Protein AF-A0A7X8ZQC8-F1 (afdb_monomer_lite)

Sequence (155 aa):
MALFEVKKLDREIYRNELETFLPDRMIDVHTHVWLSHLRRRTKPIQRKVIWPSLVAKDNSLEDLQETYRLMFPGKDVTPLIFASTERETIQACNEYVREAAKKSGFPALYYARPEQTAAELEREILGNGYVGIKSYLDLAPMYIPEAEVRIFDFF

Radius of gyration: 17.56 Å; chains: 1; bounding box: 39×33×45 Å

pLDDT: mean 92.44, std 8.78, range [50.12, 98.69]

Secondary structure (DSSP, 8-state):
--SS---HHHHHHIIIIITTTS-SEEEEEEEEEB-TTTS--PPPPTTS--THHHH-S-B-HHHHHHHHHHHSTT-EEEEEEEE---GGGHHHHHHHHHHHHHHH---BEEE--TT--HHHHHHHHHHHT--EEE--GGGS-TTS-GGG--HHHH-

Structure (mmCIF, N/CA/C/O backbone):
data_AF-A0A7X8ZQC8-F1
#
_entry.id   AF-A0A7X8ZQC8-F1
#
loop_
_atom_site.group_PDB
_atom_site.id
_atom_site.type_symbol
_atom_site.label_atom_id
_atom_site.label_alt_id
_atom_site.label_comp_id
_atom_site.label_asym_id
_atom_site.label_entity_id
_atom_site.label_seq_id
_atom_site.pdbx_PDB_ins_code
_atom_site.Cartn_x
_atom_site.Cartn_y
_atom_site.Cartn_z
_atom_site.occupancy
_atom_site.B_iso_or_equiv
_atom_site.auth_seq_id
_atom_site.auth_comp_id
_atom_site.auth_asym_id
_atom_site.auth_atom_id
_atom_site.pdbx_PDB_model_num
ATOM 1 N N . MET A 1 1 ? 3.482 5.486 20.281 1.00 50.12 1 MET A N 1
ATOM 2 C CA . MET A 1 1 ? 2.991 6.883 20.202 1.00 50.12 1 MET A CA 1
ATOM 3 C C . MET A 1 1 ? 1.792 6.883 19.270 1.00 50.12 1 MET A C 1
ATOM 5 O O . MET A 1 1 ? 1.813 6.096 18.337 1.00 50.12 1 MET A O 1
ATOM 9 N N . ALA A 1 2 ? 0.757 7.686 19.527 1.00 62.88 2 ALA A N 1
ATOM 10 C CA . ALA A 1 2 ? -0.358 7.817 18.584 1.00 62.88 2 ALA A CA 1
ATOM 11 C C . ALA A 1 2 ? 0.113 8.564 17.322 1.00 62.88 2 ALA A C 1
ATOM 13 O O . ALA A 1 2 ? 0.871 9.526 17.442 1.00 62.88 2 ALA A O 1
ATOM 14 N N . LEU A 1 3 ? -0.311 8.103 16.142 1.00 88.38 3 LEU A N 1
ATOM 15 C CA . LEU A 1 3 ? 0.104 8.633 14.833 1.00 88.38 3 LEU A CA 1
ATOM 16 C C . LEU A 1 3 ? -0.394 10.056 14.591 1.00 88.38 3 LEU A C 1
ATOM 18 O O . LEU A 1 3 ? 0.329 10.903 14.077 1.00 88.38 3 LEU A O 1
ATOM 22 N N . PHE A 1 4 ? -1.632 10.306 15.004 1.00 90.12 4 PHE A N 1
ATOM 23 C CA . PHE A 1 4 ? -2.299 11.596 14.984 1.00 90.12 4 PHE A CA 1
ATOM 24 C C . PHE A 1 4 ? -3.124 11.752 16.263 1.00 90.12 4 PHE A C 1
ATOM 26 O O . PHE A 1 4 ? -3.453 10.779 16.950 1.00 90.12 4 PHE A O 1
ATOM 33 N N . GLU A 1 5 ? -3.435 12.997 16.608 1.00 93.75 5 GLU A N 1
ATOM 34 C CA . GLU A 1 5 ? -4.306 13.292 17.737 1.00 93.75 5 GLU A CA 1
ATOM 35 C C . GLU A 1 5 ? -5.748 12.903 17.388 1.00 93.75 5 GLU A C 1
ATOM 37 O O . GLU A 1 5 ? -6.325 13.450 16.453 1.00 93.75 5 GLU A O 1
ATOM 42 N N . VAL A 1 6 ? -6.341 11.994 18.168 1.00 95.56 6 VAL A N 1
ATOM 43 C CA . VAL A 1 6 ? -7.780 11.701 18.102 1.00 95.56 6 VAL A CA 1
ATOM 44 C C . VAL A 1 6 ? -8.503 12.588 19.106 1.00 95.56 6 VAL A C 1
ATOM 46 O O . VAL A 1 6 ? -8.481 12.320 20.316 1.00 95.56 6 VAL A O 1
ATOM 49 N N . LYS A 1 7 ? -9.157 13.635 18.607 1.00 97.12 7 LYS A N 1
ATOM 50 C CA . LYS A 1 7 ? -9.853 14.620 19.432 1.00 97.12 7 LYS A CA 1
ATOM 51 C C . LYS A 1 7 ? -11.160 14.049 19.964 1.00 97.12 7 LYS A C 1
ATOM 53 O O . LYS A 1 7 ? -11.706 13.061 19.474 1.00 97.12 7 LYS A O 1
ATOM 58 N N . LYS A 1 8 ? -11.704 14.717 20.982 1.00 97.81 8 LYS A N 1
ATOM 59 C CA . LYS A 1 8 ? -13.027 14.390 21.528 1.00 97.81 8 LYS A CA 1
ATOM 60 C C . LYS A 1 8 ? -14.113 14.444 20.443 1.00 97.81 8 LYS A C 1
ATOM 62 O O . LYS A 1 8 ? -14.931 13.535 20.380 1.00 97.81 8 LYS A O 1
ATOM 67 N N . LEU A 1 9 ? -14.066 15.465 19.584 1.00 97.88 9 LEU A N 1
ATOM 68 C CA . LEU A 1 9 ? -15.023 15.641 18.492 1.00 97.88 9 LEU A CA 1
ATOM 69 C C . LEU A 1 9 ? -14.991 14.465 17.504 1.00 97.88 9 LEU A C 1
ATOM 71 O O . LEU A 1 9 ? -16.047 13.946 17.168 1.00 97.88 9 LEU A O 1
ATOM 75 N N . ASP A 1 10 ? -13.803 13.988 17.114 1.00 97.25 10 ASP A N 1
ATOM 76 C CA . ASP A 1 10 ? -13.657 12.854 16.185 1.00 97.25 10 ASP A CA 1
ATOM 77 C C . ASP A 1 10 ? -14.343 11.594 16.735 1.00 97.25 10 ASP A C 1
ATOM 79 O O . ASP A 1 10 ? -15.063 10.896 16.023 1.00 97.25 10 ASP A O 1
ATOM 83 N N . ARG A 1 11 ? -14.177 11.336 18.040 1.00 96.81 11 ARG A N 1
ATOM 84 C CA . ARG A 1 11 ? -14.813 10.202 18.732 1.00 96.81 11 ARG A CA 1
ATOM 85 C C . ARG A 1 11 ? -16.329 10.344 18.800 1.00 96.81 11 ARG A C 1
ATOM 87 O O . ARG A 1 11 ? -17.035 9.346 18.689 1.00 96.81 11 ARG A O 1
ATOM 94 N N . GLU A 1 12 ? -16.820 11.558 19.038 1.00 98.06 12 GLU A N 1
ATOM 95 C CA . GLU A 1 12 ? -18.253 11.840 19.120 1.00 98.06 12 GLU A CA 1
ATOM 96 C C . GLU A 1 12 ? -18.930 11.686 17.760 1.00 98.06 12 GLU A C 1
ATOM 98 O O . GLU A 1 12 ? -19.943 10.995 17.691 1.00 98.06 12 GLU A O 1
ATOM 103 N N . ILE A 1 13 ? -18.340 12.236 16.694 1.00 97.81 13 ILE A N 1
ATOM 104 C CA . ILE A 1 13 ? -18.832 12.070 15.320 1.00 97.81 13 ILE A CA 1
ATOM 105 C C . ILE A 1 13 ? -18.813 10.593 14.936 1.00 97.81 13 ILE A C 1
ATOM 107 O O . ILE A 1 13 ? -19.831 10.064 14.500 1.00 97.81 13 ILE A O 1
ATOM 111 N N . TYR A 1 14 ? -17.691 9.896 15.149 1.00 97.81 14 TYR A N 1
ATOM 112 C CA . TYR A 1 14 ? -17.606 8.483 14.791 1.00 97.81 14 TYR A CA 1
ATOM 113 C C . TYR A 1 14 ? -18.703 7.663 15.475 1.00 97.81 14 TYR A C 1
ATOM 115 O O . TYR A 1 14 ? -19.478 6.996 14.798 1.00 97.81 14 TYR A O 1
ATOM 123 N N . ARG A 1 15 ? -18.827 7.765 16.802 1.00 97.62 15 ARG A N 1
ATOM 124 C CA . ARG A 1 15 ? -19.821 7.005 17.572 1.00 97.62 15 ARG A CA 1
ATOM 125 C C . ARG A 1 15 ? -21.261 7.360 17.197 1.00 97.62 15 ARG A C 1
ATOM 127 O O . ARG A 1 15 ? -22.106 6.477 17.102 1.00 97.62 15 ARG A O 1
ATOM 134 N N . ASN A 1 16 ? -21.563 8.648 17.041 1.00 97.88 16 ASN A N 1
ATOM 135 C CA . ASN A 1 16 ? -22.945 9.100 16.892 1.00 97.88 16 ASN A CA 1
ATOM 136 C C . ASN A 1 16 ? -23.441 9.035 15.440 1.00 97.88 16 ASN A C 1
ATOM 138 O O . ASN A 1 16 ? -24.647 8.928 15.229 1.00 97.88 16 ASN A O 1
ATOM 142 N N . GLU A 1 17 ? -22.538 9.119 14.459 1.00 97.62 17 GLU A N 1
ATOM 143 C CA . GLU A 1 17 ? -22.900 9.281 13.045 1.00 97.62 17 GLU A CA 1
ATOM 144 C C . GLU A 1 17 ? -22.378 8.151 12.148 1.00 97.62 17 GLU A C 1
ATOM 146 O O . GLU A 1 17 ? -23.037 7.808 11.168 1.00 97.62 17 GLU A O 1
ATOM 151 N N . LEU A 1 18 ? -21.218 7.556 12.456 1.00 97.81 18 LEU A N 1
ATOM 152 C CA . LEU A 1 18 ? -20.545 6.617 11.547 1.00 97.81 18 LEU A CA 1
ATOM 153 C C . LEU A 1 18 ? -20.582 5.161 12.018 1.00 97.81 18 LEU A C 1
ATOM 155 O O . LEU A 1 18 ? -20.660 4.266 11.184 1.00 97.81 18 LEU A O 1
ATOM 159 N N . GLU A 1 19 ? -20.533 4.898 13.322 1.00 97.50 19 GLU A N 1
ATOM 160 C CA . GLU A 1 19 ? -20.325 3.554 13.875 1.00 97.50 19 GLU A CA 1
ATOM 161 C C . GLU A 1 19 ? -21.412 2.562 13.444 1.00 97.50 19 GLU A C 1
ATOM 163 O O . GLU A 1 19 ? -21.102 1.434 13.062 1.00 97.50 19 GLU A O 1
ATOM 168 N N . THR A 1 20 ? -22.679 2.977 13.466 1.00 97.25 20 THR A N 1
ATOM 169 C CA . THR A 1 20 ? -23.818 2.143 13.049 1.00 97.25 20 THR A CA 1
ATOM 170 C C . THR A 1 20 ? -24.095 2.216 11.549 1.00 97.25 20 THR A C 1
ATOM 172 O O . THR A 1 20 ? -24.736 1.320 11.004 1.00 97.25 20 THR A O 1
ATOM 175 N N . PHE A 1 21 ? -23.618 3.268 10.879 1.00 97.69 21 PHE A N 1
ATOM 176 C CA . PHE A 1 21 ? -23.757 3.447 9.436 1.00 97.69 21 PHE A CA 1
ATOM 177 C C . PHE A 1 21 ? -22.751 2.593 8.653 1.00 97.69 21 PHE A C 1
ATOM 179 O O . PHE A 1 21 ? -23.097 2.001 7.631 1.00 97.69 21 PHE A O 1
ATOM 186 N N . LEU A 1 22 ? -21.503 2.522 9.125 1.00 97.62 22 LEU A N 1
ATOM 187 C CA . LEU A 1 22 ? -20.433 1.771 8.479 1.00 97.62 22 LEU A CA 1
ATOM 188 C C . LEU A 1 22 ? -20.549 0.268 8.773 1.00 97.62 22 LEU A C 1
ATOM 190 O O . LEU A 1 22 ? -20.781 -0.126 9.923 1.00 97.62 22 LEU A O 1
ATOM 194 N N . PRO A 1 23 ? -20.316 -0.596 7.770 1.00 97.75 23 PRO A N 1
ATOM 195 C CA . PRO A 1 23 ? -20.341 -2.037 7.974 1.00 97.75 23 PRO A CA 1
ATOM 196 C C . PRO A 1 23 ? -19.189 -2.478 8.880 1.00 97.75 23 PRO A C 1
ATOM 198 O O . PRO A 1 23 ? -18.129 -1.858 8.906 1.00 97.75 23 PRO A O 1
ATOM 201 N N . ASP A 1 24 ? -19.373 -3.593 9.586 1.00 98.06 24 ASP A N 1
ATOM 202 C CA . ASP A 1 24 ? -18.355 -4.124 10.505 1.00 98.06 24 ASP A CA 1
ATOM 203 C C . ASP A 1 24 ? -17.085 -4.603 9.800 1.00 98.06 24 ASP A C 1
ATOM 205 O O . ASP A 1 24 ? -16.026 -4.659 10.420 1.00 98.06 24 ASP A O 1
ATOM 209 N N . ARG A 1 25 ? -17.190 -4.925 8.505 1.00 98.38 25 ARG A N 1
ATOM 210 C CA . ARG A 1 25 ? -16.071 -5.324 7.651 1.00 98.38 25 ARG A CA 1
ATOM 211 C C . ARG A 1 25 ? -15.978 -4.412 6.441 1.00 98.38 25 ARG A C 1
ATOM 213 O O . ARG A 1 25 ? -16.954 -4.263 5.705 1.00 98.38 25 ARG A O 1
ATOM 220 N N . MET A 1 26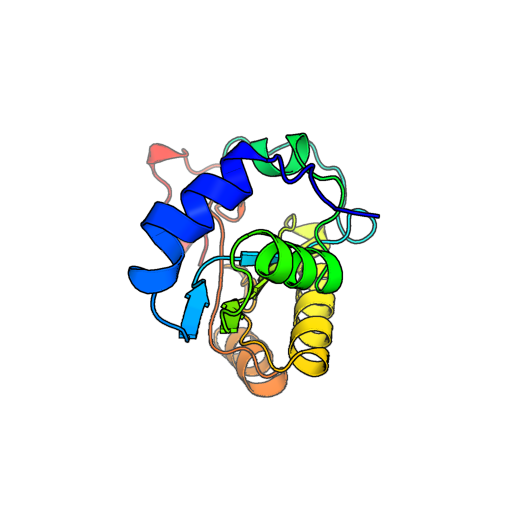 ? -14.800 -3.843 6.224 1.00 98.12 26 MET A N 1
ATOM 221 C CA . MET A 1 26 ? -14.514 -2.925 5.124 1.00 98.12 26 MET A CA 1
ATOM 222 C C . MET A 1 26 ? -13.231 -3.331 4.405 1.00 98.12 26 MET A C 1
ATOM 224 O O . MET A 1 26 ? -12.300 -3.854 5.014 1.00 98.12 26 MET A O 1
ATOM 228 N N . ILE A 1 27 ? -13.176 -3.055 3.104 1.00 98.19 27 ILE A N 1
ATOM 229 C CA . ILE A 1 27 ? -11.945 -3.162 2.322 1.00 98.19 27 ILE A CA 1
ATOM 230 C C . ILE A 1 27 ? -11.536 -1.753 1.921 1.00 98.19 27 ILE A C 1
ATOM 232 O O . ILE A 1 27 ? -12.285 -1.065 1.224 1.00 98.19 27 ILE A O 1
ATOM 236 N N . ASP A 1 28 ? -10.343 -1.345 2.336 1.00 98.19 28 ASP A N 1
ATOM 237 C CA . ASP A 1 28 ? -9.703 -0.151 1.801 1.00 98.19 28 ASP A CA 1
ATOM 238 C C . ASP A 1 28 ? -8.887 -0.556 0.573 1.00 98.19 28 ASP A C 1
ATOM 240 O O . ASP A 1 28 ? -7.807 -1.137 0.668 1.00 98.19 28 ASP A O 1
ATOM 244 N N . VAL A 1 29 ? -9.441 -0.292 -0.607 1.00 97.25 29 VAL A N 1
ATOM 245 C CA . VAL A 1 29 ? -8.866 -0.732 -1.883 1.00 97.25 29 VAL A CA 1
ATOM 246 C C . VAL A 1 29 ? -7.635 0.076 -2.312 1.00 97.25 29 VAL A C 1
ATOM 248 O O . VAL A 1 29 ? -7.078 -0.201 -3.376 1.00 97.25 29 VAL A O 1
ATOM 251 N N . HIS A 1 30 ? -7.206 1.089 -1.549 1.00 96.62 30 HIS A N 1
ATOM 252 C CA . HIS A 1 30 ? -6.110 1.959 -1.968 1.00 96.62 30 HIS A CA 1
ATOM 253 C C . HIS A 1 30 ? -5.241 2.436 -0.806 1.00 96.62 30 HIS A C 1
ATOM 255 O O . HIS A 1 30 ? -5.427 3.532 -0.281 1.00 96.62 30 HIS A O 1
ATOM 261 N N . THR A 1 31 ? -4.209 1.660 -0.468 1.00 96.44 31 THR A N 1
ATOM 262 C CA . THR A 1 31 ? -3.333 2.008 0.654 1.00 96.44 31 THR A CA 1
ATOM 263 C C . THR A 1 31 ? -1.861 1.910 0.307 1.00 96.44 31 THR A C 1
ATOM 265 O O . THR A 1 31 ? -1.391 0.984 -0.355 1.00 96.44 31 THR A O 1
ATOM 268 N N . HIS A 1 32 ? -1.111 2.887 0.803 1.00 94.88 32 HIS A N 1
ATOM 269 C CA . HIS A 1 32 ? 0.329 2.939 0.651 1.00 94.88 32 HIS A CA 1
ATOM 270 C C . HIS A 1 32 ? 1.016 2.566 1.949 1.00 94.88 32 HIS A C 1
ATOM 272 O O . HIS A 1 32 ? 0.753 3.191 2.971 1.00 94.88 32 HIS A O 1
ATOM 278 N N . VAL A 1 33 ? 1.987 1.662 1.879 1.00 95.75 33 VAL A N 1
ATOM 279 C CA . VAL A 1 33 ? 2.968 1.472 2.952 1.00 95.75 33 VAL A CA 1
ATOM 280 C C . VAL A 1 33 ? 4.349 1.876 2.454 1.00 95.75 33 VAL A C 1
ATOM 282 O O . VAL A 1 33 ? 4.725 1.605 1.307 1.00 95.75 33 VAL A O 1
ATOM 285 N N . TRP A 1 34 ? 5.106 2.581 3.291 1.00 93.88 34 TRP A N 1
ATOM 286 C CA . TRP A 1 34 ? 6.464 2.994 2.957 1.00 93.88 34 TRP A CA 1
ATOM 287 C C . TRP A 1 34 ? 7.328 3.245 4.182 1.00 93.88 34 TRP A C 1
ATOM 289 O O . TRP A 1 34 ? 6.870 3.728 5.214 1.00 93.88 34 TRP A O 1
ATOM 299 N N . LEU A 1 35 ? 8.624 3.009 3.995 1.00 94.19 35 LEU A N 1
ATOM 300 C CA . LEU A 1 35 ? 9.666 3.381 4.937 1.00 94.19 35 LEU A CA 1
ATOM 301 C C . LEU A 1 35 ? 10.627 4.342 4.239 1.00 94.19 35 LEU A C 1
ATOM 303 O O . LEU A 1 35 ? 11.170 4.057 3.171 1.00 94.19 35 LEU A O 1
ATOM 307 N N . SER A 1 36 ? 10.838 5.497 4.847 1.00 91.50 36 SER A N 1
ATOM 308 C CA . SER A 1 36 ? 11.679 6.587 4.361 1.00 91.50 36 SER A CA 1
ATOM 309 C C . SER A 1 36 ? 13.113 6.161 4.065 1.00 91.50 36 SER A C 1
ATOM 311 O O . SER A 1 36 ? 13.707 6.712 3.148 1.00 91.50 36 SER A O 1
ATOM 313 N N . HIS A 1 37 ? 13.660 5.174 4.782 1.00 92.38 37 HIS A N 1
ATOM 314 C CA . HIS A 1 37 ? 15.008 4.651 4.530 1.00 92.38 37 HIS A CA 1
ATOM 315 C C . HIS A 1 37 ? 15.093 3.727 3.305 1.00 92.38 37 HIS A C 1
ATOM 317 O O . HIS A 1 37 ? 16.181 3.545 2.767 1.00 92.38 37 HIS A O 1
ATOM 323 N N . LEU A 1 38 ? 13.968 3.156 2.856 1.00 92.81 38 LEU A N 1
ATOM 324 C CA . LEU A 1 38 ? 13.891 2.378 1.612 1.00 92.81 38 LEU A CA 1
ATOM 325 C C . LEU A 1 38 ? 13.672 3.272 0.390 1.00 92.81 38 LEU A C 1
ATOM 327 O O . LEU A 1 38 ? 13.914 2.847 -0.736 1.00 92.81 38 LEU A O 1
ATOM 331 N N . ARG A 1 39 ? 13.208 4.507 0.603 1.00 85.94 39 ARG A N 1
ATOM 332 C CA . ARG A 1 39 ? 12.970 5.495 -0.449 1.00 85.94 39 ARG A CA 1
ATOM 333 C C . ARG A 1 39 ? 14.188 6.396 -0.610 1.00 85.94 39 ARG A C 1
ATOM 335 O O . ARG A 1 39 ? 14.775 6.868 0.360 1.00 85.94 39 ARG A O 1
ATOM 342 N N . ARG A 1 40 ? 14.534 6.720 -1.853 1.00 76.56 40 ARG A N 1
ATOM 343 C CA . ARG A 1 40 ? 15.533 7.750 -2.142 1.00 76.56 40 ARG A CA 1
ATOM 344 C C . ARG A 1 40 ? 14.813 9.082 -2.316 1.00 76.56 40 ARG A C 1
ATOM 346 O O . ARG A 1 40 ? 13.843 9.161 -3.060 1.00 76.56 40 ARG A O 1
ATOM 353 N N . ARG A 1 41 ? 15.298 10.144 -1.666 1.00 62.47 41 ARG A N 1
ATOM 354 C CA . ARG A 1 41 ? 14.844 11.514 -1.953 1.00 62.47 41 ARG A CA 1
ATOM 355 C C . ARG A 1 41 ? 15.404 11.949 -3.306 1.00 62.47 41 ARG A C 1
ATOM 357 O O . ARG A 1 41 ? 16.486 12.527 -3.377 1.00 62.47 41 ARG A O 1
ATOM 364 N N . THR A 1 42 ? 14.697 11.632 -4.382 1.00 62.75 42 THR A N 1
ATOM 365 C CA . THR A 1 42 ? 14.926 12.251 -5.690 1.00 62.75 42 THR A CA 1
ATOM 366 C C . THR A 1 42 ? 14.148 13.565 -5.770 1.00 62.75 42 THR A C 1
ATOM 368 O O . THR A 1 42 ? 13.234 13.817 -4.980 1.00 62.75 42 THR A O 1
ATOM 371 N N . LYS A 1 43 ? 14.544 14.462 -6.684 1.00 62.88 43 LYS A N 1
ATOM 372 C CA . LYS A 1 43 ? 13.730 15.650 -6.965 1.00 62.88 43 LYS A CA 1
ATOM 373 C C . LYS A 1 43 ? 12.360 15.174 -7.466 1.00 62.88 43 LYS A C 1
ATOM 375 O O . LYS A 1 43 ? 12.339 14.292 -8.324 1.00 62.88 43 LYS A O 1
ATOM 380 N N . PRO A 1 44 ? 11.250 15.733 -6.956 1.00 61.69 44 PRO A N 1
ATOM 381 C CA . PRO A 1 44 ? 9.923 15.301 -7.365 1.00 61.69 44 PRO A CA 1
ATOM 382 C C . PRO A 1 44 ? 9.755 15.487 -8.875 1.00 61.69 44 PRO A C 1
ATOM 384 O O . PRO A 1 44 ? 9.998 16.571 -9.410 1.00 61.69 44 PRO A O 1
ATOM 387 N N . ILE A 1 45 ? 9.352 14.416 -9.555 1.00 65.38 45 ILE A N 1
ATOM 388 C CA . ILE A 1 45 ? 8.901 14.462 -10.946 1.00 65.38 45 ILE A CA 1
ATOM 389 C C . ILE A 1 45 ? 7.484 15.048 -10.925 1.00 65.38 45 ILE A C 1
ATOM 391 O O . ILE A 1 45 ? 6.663 14.629 -10.111 1.00 65.38 45 ILE A O 1
ATOM 395 N N . GLN A 1 46 ? 7.177 15.998 -11.814 1.00 66.12 46 GLN A N 1
ATOM 396 C CA . GLN A 1 46 ? 5.892 16.727 -11.842 1.00 66.12 46 GLN A CA 1
ATOM 397 C C . GLN A 1 46 ? 4.636 15.843 -12.000 1.00 66.12 46 GLN A C 1
ATOM 399 O O . GLN A 1 46 ? 3.534 16.337 -11.818 1.00 66.12 46 GLN A O 1
ATOM 404 N N . ARG A 1 47 ? 4.788 14.538 -12.261 1.00 78.00 47 ARG A N 1
ATOM 405 C CA . ARG A 1 47 ? 3.702 13.568 -12.501 1.00 78.00 47 ARG A CA 1
ATOM 406 C C . ARG A 1 47 ? 3.220 12.825 -11.247 1.00 78.00 47 ARG A C 1
ATOM 408 O O . ARG A 1 47 ? 2.488 11.841 -11.350 1.00 78.00 47 ARG A O 1
ATOM 415 N N . LYS A 1 48 ? 3.658 13.251 -10.059 1.00 76.56 48 LYS A N 1
ATOM 416 C CA . LYS A 1 48 ? 3.272 12.675 -8.763 1.00 76.56 48 LYS A CA 1
ATOM 417 C C . LYS A 1 48 ? 2.844 13.768 -7.792 1.00 76.56 48 LYS A C 1
ATOM 419 O O . LYS A 1 48 ? 3.492 14.804 -7.667 1.00 76.56 48 LYS A O 1
ATOM 424 N N . VAL A 1 49 ? 1.779 13.497 -7.041 1.00 78.31 49 VAL A N 1
ATOM 425 C CA . VAL A 1 49 ? 1.356 14.368 -5.940 1.00 78.31 49 VAL A CA 1
ATOM 426 C C . VAL A 1 49 ? 2.310 14.233 -4.752 1.00 78.31 49 VAL A C 1
ATOM 428 O O . VAL A 1 49 ? 2.724 13.132 -4.392 1.00 78.31 49 VAL A O 1
ATOM 431 N N . ILE A 1 50 ? 2.652 15.358 -4.120 1.00 78.50 50 ILE A N 1
ATOM 432 C CA . ILE A 1 50 ? 3.638 15.398 -3.025 1.00 78.50 50 ILE A CA 1
ATOM 433 C C . ILE A 1 50 ? 3.019 15.426 -1.625 1.00 78.50 50 ILE A C 1
ATOM 435 O O . ILE A 1 50 ? 3.741 15.240 -0.647 1.00 78.50 50 ILE A O 1
ATOM 439 N N . TRP A 1 51 ? 1.703 15.641 -1.513 1.00 78.00 51 TRP A N 1
ATOM 440 C CA . TRP A 1 51 ? 1.026 15.849 -0.229 1.00 78.00 51 TRP A CA 1
ATOM 441 C C . TRP A 1 51 ? 1.260 14.732 0.808 1.00 78.00 51 TRP A C 1
ATOM 443 O O . TRP A 1 51 ? 1.439 15.089 1.973 1.00 78.00 51 TRP A O 1
ATOM 453 N N . PRO A 1 52 ? 1.373 13.426 0.459 1.00 78.38 52 PRO A N 1
ATOM 454 C CA . PRO A 1 52 ? 1.614 12.390 1.467 1.00 78.38 52 PRO A CA 1
ATOM 455 C C . PRO A 1 52 ? 2.957 12.580 2.187 1.00 78.38 52 PRO A C 1
ATOM 457 O O . PRO A 1 52 ? 3.079 12.335 3.384 1.00 78.38 52 PRO A O 1
ATOM 460 N N . SER A 1 53 ? 3.963 13.102 1.476 1.00 79.56 53 SER A N 1
ATOM 461 C CA . SER A 1 53 ? 5.288 13.389 2.040 1.00 79.56 53 SER A CA 1
ATOM 462 C C . SER A 1 53 ? 5.292 14.598 2.985 1.00 79.56 53 SER A C 1
ATOM 464 O O . SER A 1 53 ? 6.284 14.820 3.677 1.00 79.56 53 SER A O 1
ATOM 466 N N . LEU A 1 54 ? 4.217 15.396 2.996 1.00 83.31 54 LEU A N 1
ATOM 467 C CA . LEU A 1 54 ? 4.052 16.542 3.894 1.00 83.31 54 LEU A CA 1
ATOM 468 C C . LEU A 1 54 ? 3.385 16.156 5.220 1.00 83.31 54 LEU A C 1
ATOM 470 O O . LEU A 1 54 ? 3.476 16.921 6.175 1.00 83.31 54 LEU A O 1
ATOM 474 N N . VAL A 1 55 ? 2.723 14.995 5.280 1.00 83.56 55 VAL A N 1
ATOM 475 C CA . VAL A 1 55 ? 1.952 14.563 6.457 1.00 83.56 55 VAL A CA 1
ATOM 476 C C . VAL A 1 55 ? 2.657 13.483 7.270 1.00 83.56 55 VAL A C 1
ATOM 478 O O . VAL A 1 55 ? 2.543 13.487 8.492 1.00 83.56 55 VAL A O 1
ATOM 481 N N . ALA A 1 56 ? 3.418 12.590 6.630 1.00 87.38 56 ALA A N 1
ATOM 482 C CA . ALA A 1 56 ? 4.110 11.512 7.327 1.00 87.38 56 ALA A CA 1
ATOM 483 C C . ALA A 1 56 ? 5.458 11.179 6.675 1.00 87.38 56 ALA A C 1
ATOM 485 O O . ALA A 1 56 ? 5.587 11.079 5.453 1.00 87.38 56 ALA A O 1
ATOM 486 N N . LYS A 1 57 ? 6.485 10.992 7.513 1.00 89.56 57 LYS A N 1
ATOM 487 C CA . LYS A 1 57 ? 7.819 10.564 7.067 1.00 89.56 57 LYS A CA 1
ATOM 488 C C . LYS A 1 57 ? 7.801 9.096 6.635 1.00 89.56 57 LYS A C 1
ATOM 490 O O . LYS A 1 57 ? 8.300 8.760 5.561 1.00 89.56 57 LYS A O 1
ATOM 495 N N . ASP A 1 58 ? 7.206 8.256 7.466 1.00 92.06 58 ASP A N 1
ATOM 496 C CA . ASP A 1 58 ? 7.039 6.818 7.295 1.00 92.06 58 ASP A CA 1
ATOM 497 C C . ASP A 1 58 ? 5.541 6.499 7.400 1.00 92.06 58 ASP A C 1
ATOM 499 O O . ASP A 1 58 ? 4.805 7.234 8.059 1.00 92.06 58 ASP A O 1
ATOM 503 N N . ASN A 1 59 ? 5.100 5.428 6.748 1.00 94.19 59 ASN A N 1
ATOM 504 C CA . ASN A 1 59 ? 3.793 4.819 6.978 1.00 94.19 59 ASN A CA 1
ATOM 505 C C . ASN A 1 59 ? 3.984 3.308 6.926 1.00 94.19 59 ASN A C 1
ATOM 507 O O . ASN A 1 59 ? 3.845 2.677 5.871 1.00 94.19 59 ASN A O 1
ATOM 511 N N . SER A 1 60 ? 4.441 2.756 8.045 1.00 96.12 60 SER A N 1
ATOM 512 C CA . SER A 1 60 ? 4.695 1.324 8.153 1.00 96.12 60 SER A CA 1
ATOM 513 C C . SER A 1 60 ? 3.389 0.519 8.140 1.00 96.12 60 SER A C 1
ATOM 515 O O . SER A 1 60 ? 2.297 1.072 8.271 1.00 96.12 60 SER A O 1
ATOM 517 N N . LEU A 1 61 ? 3.489 -0.806 8.005 1.00 97.44 61 LEU A N 1
ATOM 518 C CA . LEU A 1 61 ? 2.355 -1.708 8.219 1.00 97.44 61 LEU A CA 1
ATOM 519 C C . LEU A 1 61 ? 1.717 -1.480 9.599 1.00 97.44 61 LEU A C 1
ATOM 521 O O . LEU A 1 61 ? 0.496 -1.428 9.713 1.00 97.44 61 LEU A O 1
ATOM 525 N N . GLU A 1 62 ? 2.544 -1.339 10.632 1.00 97.31 62 GLU A N 1
ATOM 526 C CA . GLU A 1 62 ? 2.104 -1.136 12.010 1.00 97.31 62 GLU A CA 1
ATOM 527 C C . GLU A 1 62 ? 1.376 0.204 12.176 1.00 97.31 62 GLU A C 1
ATOM 529 O O . GLU A 1 62 ? 0.329 0.261 12.822 1.00 97.31 62 GLU A O 1
ATOM 534 N N . ASP A 1 63 ? 1.885 1.264 11.542 1.00 96.62 63 ASP A N 1
ATOM 535 C CA . ASP A 1 63 ? 1.227 2.572 11.541 1.00 96.62 63 ASP A CA 1
ATOM 536 C C . ASP A 1 63 ? -0.112 2.515 10.786 1.00 96.62 63 ASP A C 1
ATOM 538 O O . ASP A 1 63 ? -1.122 3.058 11.237 1.00 96.62 63 ASP A O 1
ATOM 542 N N . LEU A 1 64 ? -0.170 1.803 9.659 1.00 96.81 64 LEU A N 1
ATOM 543 C CA . LEU A 1 64 ? -1.414 1.615 8.915 1.00 96.81 64 LEU A CA 1
ATOM 544 C C . LEU A 1 64 ? -2.468 0.876 9.761 1.00 96.81 64 LEU A C 1
ATOM 546 O O . LEU A 1 64 ? -3.621 1.302 9.833 1.00 96.81 64 LEU A O 1
ATOM 550 N N . GLN A 1 65 ? -2.074 -0.194 10.456 1.00 97.38 65 GLN A N 1
ATOM 551 C CA . GLN A 1 65 ? -2.964 -0.950 11.344 1.00 97.38 65 GLN A CA 1
ATOM 552 C C . GLN A 1 65 ? -3.455 -0.106 12.528 1.00 97.38 65 GLN A C 1
ATOM 554 O O . GLN A 1 65 ? -4.648 -0.109 12.843 1.00 97.38 65 GLN A O 1
ATOM 559 N N . GLU A 1 66 ? -2.561 0.655 13.163 1.00 97.25 66 GLU A N 1
ATOM 560 C CA . GLU A 1 66 ? -2.935 1.546 14.263 1.00 97.25 66 GLU A CA 1
ATOM 561 C C . GLU A 1 66 ? -3.841 2.689 13.780 1.00 97.25 66 GLU A C 1
ATOM 563 O O . GLU A 1 66 ? -4.786 3.056 14.479 1.00 97.25 66 GLU A O 1
ATOM 568 N N . THR A 1 67 ? -3.632 3.199 12.562 1.00 96.12 67 THR A N 1
ATOM 569 C CA . THR A 1 67 ? -4.522 4.187 11.934 1.00 96.12 67 THR A CA 1
ATOM 570 C C . THR A 1 67 ? -5.946 3.657 11.836 1.00 96.12 67 THR A C 1
ATOM 572 O O . THR A 1 67 ? -6.867 4.337 12.286 1.00 96.12 67 THR A O 1
ATOM 575 N N . TYR A 1 68 ? -6.146 2.431 11.339 1.00 97.31 68 TYR A N 1
ATOM 576 C CA . TYR A 1 68 ? -7.488 1.842 11.281 1.00 97.31 68 TYR A CA 1
ATOM 577 C C . TYR A 1 68 ? -8.104 1.645 12.661 1.00 97.31 68 TYR A C 1
ATOM 579 O O . TYR A 1 68 ? -9.274 1.972 12.852 1.00 97.31 68 TYR A O 1
ATOM 587 N N . ARG A 1 69 ? -7.320 1.196 13.648 1.00 96.88 69 ARG A N 1
ATOM 588 C CA . ARG A 1 69 ? -7.800 1.041 15.029 1.00 96.88 69 ARG A CA 1
ATOM 589 C C . ARG A 1 69 ? -8.255 2.373 15.640 1.00 96.88 69 ARG A C 1
ATOM 591 O O . ARG A 1 69 ? -9.188 2.392 16.442 1.00 96.88 69 ARG A O 1
ATOM 598 N N . LEU A 1 70 ? -7.581 3.471 15.293 1.00 96.50 70 LEU A N 1
ATOM 599 C CA . LEU A 1 70 ? -7.909 4.820 15.758 1.00 96.50 70 LEU A CA 1
ATOM 600 C C . LEU A 1 70 ? -9.096 5.435 15.000 1.00 96.50 70 LEU A C 1
ATOM 602 O O . LEU A 1 70 ? -9.943 6.054 15.642 1.00 96.50 70 LEU A O 1
ATOM 606 N N . MET A 1 71 ? -9.157 5.275 13.673 1.00 95.44 71 MET A N 1
ATOM 607 C CA . MET A 1 71 ? -10.198 5.858 12.813 1.00 95.44 71 MET A CA 1
ATOM 608 C C . MET A 1 71 ? -11.524 5.103 12.872 1.00 95.44 71 MET A C 1
ATOM 610 O O . MET A 1 71 ? -12.579 5.731 12.890 1.00 95.44 71 MET A O 1
ATOM 614 N N . PHE A 1 72 ? -11.471 3.771 12.915 1.00 97.06 72 PHE A N 1
ATOM 615 C CA . PHE A 1 72 ? -12.648 2.905 12.890 1.00 97.06 72 PHE A CA 1
ATOM 616 C C . PHE A 1 72 ? -12.649 1.921 14.072 1.00 97.06 72 PHE A C 1
ATOM 618 O O . PHE A 1 72 ? -12.557 0.705 13.873 1.00 97.06 72 PHE A O 1
ATOM 625 N N . PRO A 1 73 ? -12.739 2.411 15.327 1.00 96.50 73 PRO A N 1
ATOM 626 C CA . PRO A 1 73 ? -12.816 1.544 16.496 1.00 96.50 73 PRO A CA 1
ATOM 627 C C . PRO A 1 73 ? -13.900 0.470 16.346 1.00 96.50 73 PRO A C 1
ATOM 629 O O . PRO A 1 73 ? -15.041 0.775 15.998 1.00 96.50 73 PRO A O 1
ATOM 632 N N . GLY A 1 74 ? -13.529 -0.783 16.618 1.00 96.38 74 GLY A N 1
ATOM 633 C CA . GLY A 1 74 ? -14.438 -1.933 16.566 1.00 96.38 74 GLY A CA 1
ATOM 634 C C . GLY A 1 74 ? -14.734 -2.474 15.164 1.00 96.38 74 GLY A C 1
ATOM 635 O O . GLY A 1 74 ? -15.476 -3.446 15.060 1.00 96.38 74 GLY A O 1
ATOM 636 N N . LYS A 1 75 ? -14.161 -1.890 14.103 1.00 98.06 75 LYS A N 1
ATOM 637 C CA . LYS A 1 75 ? -14.334 -2.355 12.721 1.00 98.06 75 LYS A CA 1
ATOM 638 C C . LYS A 1 75 ? -13.129 -3.164 12.261 1.00 98.06 75 LYS A C 1
ATOM 640 O O . LYS A 1 75 ? -11.994 -2.892 12.652 1.00 98.06 75 LYS A O 1
ATOM 645 N N . ASP A 1 76 ? -13.391 -4.142 11.409 1.00 98.12 76 ASP A N 1
ATOM 646 C CA . ASP A 1 76 ? -12.378 -4.938 10.728 1.00 98.12 76 ASP A CA 1
ATOM 647 C C . ASP A 1 76 ? -12.136 -4.351 9.331 1.00 98.12 76 ASP A C 1
ATOM 649 O O 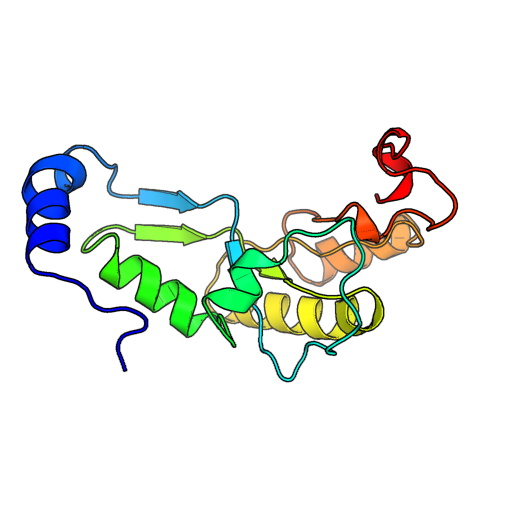. ASP A 1 76 ? -13.024 -4.339 8.473 1.00 98.12 76 ASP A O 1
ATOM 653 N N . VAL A 1 77 ? -10.940 -3.802 9.120 1.00 98.44 77 VAL A N 1
ATOM 654 C CA . VAL A 1 77 ? -10.559 -3.148 7.866 1.00 98.44 77 VAL A CA 1
ATOM 655 C C . VAL A 1 77 ? -9.422 -3.924 7.223 1.00 98.44 77 VAL A C 1
ATOM 657 O O . VAL A 1 77 ? -8.338 -4.038 7.790 1.00 98.44 77 VAL A O 1
ATOM 660 N N . THR A 1 78 ? -9.664 -4.432 6.015 1.00 98.56 78 THR A N 1
ATOM 661 C CA . THR A 1 78 ? -8.649 -5.099 5.194 1.00 98.56 78 THR A CA 1
ATOM 662 C C . THR A 1 78 ? -8.095 -4.119 4.157 1.00 98.56 78 THR A C 1
ATOM 664 O O . THR A 1 78 ? -8.801 -3.792 3.199 1.00 98.56 78 THR A O 1
ATOM 667 N N . PRO A 1 79 ? -6.852 -3.640 4.302 1.00 98.56 79 PRO A N 1
ATOM 668 C CA . PRO A 1 79 ? -6.226 -2.793 3.299 1.00 98.56 79 PRO A CA 1
ATOM 669 C C . PRO A 1 79 ? -5.658 -3.604 2.130 1.00 98.56 79 PRO A C 1
ATOM 671 O O . PRO A 1 79 ? -5.020 -4.638 2.325 1.00 98.56 79 PRO A O 1
ATOM 674 N N . LEU A 1 80 ? -5.824 -3.093 0.911 1.00 98.69 80 LEU A N 1
ATOM 675 C CA . LEU A 1 80 ? -5.043 -3.492 -0.257 1.00 98.69 80 LEU A CA 1
ATOM 676 C C . LEU A 1 80 ? -3.774 -2.639 -0.308 1.00 98.69 80 LEU A C 1
ATOM 678 O O . LEU A 1 80 ? -3.832 -1.458 -0.669 1.00 98.69 80 LEU A O 1
ATOM 682 N N . ILE A 1 81 ? -2.643 -3.231 0.080 1.00 98.50 81 ILE A N 1
ATOM 683 C CA . ILE A 1 81 ? -1.381 -2.506 0.280 1.00 98.50 81 ILE A CA 1
ATOM 684 C C . ILE A 1 81 ? -0.496 -2.505 -0.968 1.00 98.50 81 ILE A C 1
ATOM 686 O O . ILE A 1 81 ? -0.382 -3.492 -1.694 1.00 98.50 81 ILE A O 1
ATOM 690 N N . PHE A 1 82 ? 0.184 -1.391 -1.213 1.00 97.88 82 PHE A N 1
ATOM 691 C CA . PHE A 1 82 ? 1.227 -1.290 -2.233 1.00 97.88 82 PHE A CA 1
ATOM 692 C C . PHE A 1 82 ? 2.249 -0.211 -1.895 1.00 97.88 82 PHE A C 1
ATOM 694 O O . PHE A 1 82 ? 2.078 0.607 -0.990 1.00 97.88 82 PHE A O 1
ATOM 701 N N . ALA A 1 83 ? 3.362 -0.231 -2.622 1.00 95.00 83 ALA A N 1
ATOM 702 C CA . ALA A 1 83 ? 4.482 0.650 -2.352 1.00 95.00 83 ALA A CA 1
ATOM 703 C C . ALA A 1 83 ? 4.141 2.117 -2.664 1.00 95.00 83 ALA A C 1
ATOM 705 O O . ALA A 1 83 ? 3.476 2.431 -3.654 1.00 95.00 83 ALA A O 1
ATOM 706 N N . SER A 1 84 ? 4.673 3.033 -1.855 1.00 89.56 84 SER A N 1
ATOM 707 C CA . SER A 1 84 ? 4.980 4.401 -2.289 1.00 89.56 84 SER A CA 1
ATOM 708 C C . SER A 1 84 ? 6.483 4.486 -2.539 1.00 89.56 84 SER A C 1
ATOM 710 O O . SER A 1 84 ? 7.279 4.273 -1.625 1.00 89.56 84 SER A O 1
ATOM 712 N N . THR A 1 85 ? 6.892 4.704 -3.788 1.00 88.62 85 THR A N 1
ATOM 713 C CA . THR A 1 85 ? 8.285 4.506 -4.212 1.00 88.62 85 THR A CA 1
ATOM 714 C C . THR A 1 85 ? 8.651 5.380 -5.407 1.00 88.62 85 THR A C 1
ATOM 716 O O . THR A 1 85 ? 7.771 5.916 -6.077 1.00 88.62 85 THR A O 1
ATOM 719 N N . GLU A 1 86 ? 9.948 5.507 -5.672 1.00 86.62 86 GLU A N 1
ATOM 720 C CA . GLU A 1 86 ? 10.512 6.081 -6.895 1.00 86.62 86 GLU A CA 1
ATOM 721 C C . GLU A 1 86 ? 11.090 4.972 -7.773 1.00 86.62 86 GLU A C 1
ATOM 723 O O . GLU A 1 86 ? 11.358 3.873 -7.282 1.00 86.62 86 GLU A O 1
ATOM 728 N N . ARG A 1 87 ? 11.321 5.262 -9.059 1.00 87.25 87 ARG A N 1
ATOM 729 C CA . ARG A 1 87 ? 11.785 4.277 -10.051 1.00 87.25 87 ARG A CA 1
ATOM 730 C C . ARG A 1 87 ? 12.967 3.437 -9.553 1.00 87.25 87 ARG A C 1
ATOM 732 O O . ARG A 1 87 ? 12.946 2.217 -9.698 1.00 87.25 87 ARG A O 1
ATOM 739 N N . GLU A 1 88 ? 13.963 4.054 -8.916 1.00 88.88 88 GLU A N 1
ATOM 740 C CA . GLU A 1 88 ? 15.164 3.351 -8.443 1.00 88.88 88 GLU A CA 1
ATOM 741 C C . GLU A 1 88 ? 14.956 2.537 -7.161 1.00 88.88 88 GLU A C 1
ATOM 743 O O . GLU A 1 88 ? 15.793 1.702 -6.829 1.00 88.88 88 GLU A O 1
ATOM 748 N N . THR A 1 89 ? 13.860 2.761 -6.434 1.00 92.50 89 THR A N 1
ATOM 749 C CA . THR A 1 89 ? 13.556 2.066 -5.175 1.00 92.50 89 THR A CA 1
ATOM 750 C C . THR A 1 89 ? 12.393 1.086 -5.292 1.00 92.50 89 THR A C 1
ATOM 752 O O . THR A 1 89 ? 12.006 0.485 -4.291 1.00 92.50 89 THR A O 1
ATOM 755 N N . ILE A 1 90 ? 11.841 0.882 -6.497 1.00 93.88 90 ILE A N 1
ATOM 756 C CA . ILE A 1 90 ? 10.707 -0.030 -6.731 1.00 93.88 90 ILE A CA 1
ATOM 757 C C . ILE A 1 90 ? 10.978 -1.414 -6.143 1.00 93.88 90 ILE A C 1
ATOM 759 O O . ILE A 1 90 ? 10.139 -1.930 -5.414 1.00 93.88 90 ILE A O 1
ATOM 763 N N . GLN A 1 91 ? 12.149 -1.999 -6.409 1.00 94.31 91 GLN A N 1
ATOM 764 C CA . GLN A 1 91 ? 12.456 -3.356 -5.952 1.00 94.31 91 GLN A CA 1
ATOM 765 C C . GLN A 1 91 ? 12.458 -3.461 -4.421 1.00 94.31 91 GLN A C 1
ATOM 767 O O . GLN A 1 91 ? 11.769 -4.314 -3.870 1.00 94.31 91 GLN A O 1
ATOM 772 N N . ALA A 1 92 ? 13.181 -2.571 -3.736 1.00 96.06 92 ALA A N 1
ATOM 773 C CA . ALA A 1 92 ? 13.260 -2.575 -2.275 1.00 96.06 92 ALA A CA 1
ATOM 774 C C . ALA A 1 92 ? 11.892 -2.314 -1.620 1.00 96.06 92 ALA A C 1
ATOM 776 O O . ALA A 1 92 ? 11.555 -2.925 -0.608 1.00 96.06 92 ALA A O 1
ATOM 777 N N . CYS A 1 93 ? 11.076 -1.433 -2.204 1.00 96.75 93 CYS A N 1
ATOM 778 C CA . CYS A 1 93 ? 9.741 -1.155 -1.681 1.00 96.75 93 CYS A CA 1
ATOM 779 C C . CYS A 1 93 ? 8.743 -2.289 -1.962 1.00 96.75 93 CYS A C 1
ATOM 781 O O . CYS A 1 93 ? 7.929 -2.583 -1.091 1.00 96.75 93 CYS A O 1
ATOM 783 N N . ASN A 1 94 ? 8.807 -2.946 -3.125 1.00 97.69 94 ASN A N 1
ATOM 784 C CA . ASN A 1 94 ? 7.992 -4.133 -3.407 1.00 97.69 94 ASN A CA 1
ATOM 785 C C . ASN A 1 94 ? 8.326 -5.273 -2.441 1.00 97.69 94 ASN A C 1
ATOM 787 O O . ASN A 1 94 ? 7.411 -5.897 -1.909 1.00 97.69 94 ASN A O 1
ATOM 791 N N . GLU A 1 95 ? 9.613 -5.495 -2.165 1.00 97.50 95 GLU A N 1
ATOM 792 C CA . GLU A 1 95 ? 10.070 -6.475 -1.176 1.00 97.50 95 GLU A CA 1
ATOM 793 C C . GLU A 1 95 ? 9.490 -6.174 0.214 1.00 97.50 95 GLU A C 1
ATOM 795 O O . GLU A 1 95 ? 8.912 -7.052 0.849 1.00 97.50 95 GLU A O 1
ATOM 800 N N . TYR A 1 96 ? 9.537 -4.913 0.654 1.00 98.12 96 TYR A N 1
ATOM 801 C CA . TYR A 1 96 ? 8.909 -4.507 1.913 1.00 98.12 96 TYR A CA 1
ATOM 802 C C . TYR A 1 96 ? 7.399 -4.783 1.944 1.00 98.12 96 TYR A C 1
ATOM 804 O O . TYR A 1 96 ? 6.898 -5.337 2.921 1.00 98.12 96 TYR A O 1
ATOM 812 N N . VAL A 1 97 ? 6.676 -4.447 0.870 1.00 98.38 97 VAL A N 1
ATOM 813 C CA . VAL A 1 97 ? 5.236 -4.734 0.747 1.00 98.38 97 VAL A CA 1
ATOM 814 C C . VAL A 1 97 ? 4.968 -6.236 0.815 1.00 98.38 97 VAL A C 1
ATOM 816 O O . VAL A 1 97 ? 4.018 -6.647 1.475 1.00 98.38 97 VAL A O 1
ATOM 819 N N . ARG A 1 98 ? 5.807 -7.063 0.180 1.00 98.19 98 ARG A N 1
ATOM 820 C CA . ARG A 1 98 ? 5.678 -8.525 0.224 1.00 98.19 98 ARG A CA 1
ATOM 821 C C . ARG A 1 98 ? 5.800 -9.048 1.648 1.00 98.19 98 ARG A C 1
ATOM 823 O O . ARG A 1 98 ? 4.975 -9.844 2.087 1.00 98.19 98 ARG A O 1
ATOM 830 N N . GLU A 1 99 ? 6.820 -8.605 2.376 1.00 98.31 99 GLU A N 1
ATOM 831 C CA . GLU A 1 99 ? 7.034 -9.041 3.757 1.00 98.31 99 GLU A CA 1
ATOM 832 C C . GLU A 1 99 ? 5.932 -8.517 4.692 1.00 98.31 99 GLU A C 1
ATOM 834 O O . GLU A 1 99 ? 5.455 -9.255 5.557 1.00 98.31 99 GLU A O 1
ATOM 839 N N . ALA A 1 100 ? 5.437 -7.296 4.465 1.00 98.31 100 ALA A N 1
ATOM 840 C CA . ALA A 1 100 ? 4.271 -6.763 5.167 1.00 98.31 100 ALA A CA 1
ATOM 841 C C . ALA A 1 100 ? 3.001 -7.596 4.900 1.00 98.31 100 ALA A C 1
ATOM 843 O O . ALA A 1 100 ? 2.282 -7.939 5.842 1.00 98.31 100 ALA A O 1
ATOM 844 N N . ALA A 1 101 ? 2.750 -7.972 3.643 1.00 98.19 101 ALA A N 1
ATOM 845 C CA . ALA A 1 101 ? 1.626 -8.820 3.247 1.00 98.19 101 ALA A CA 1
ATOM 846 C C . ALA A 1 101 ? 1.711 -10.204 3.902 1.00 98.19 101 ALA A C 1
ATOM 848 O O . ALA A 1 101 ? 0.748 -10.652 4.516 1.00 98.19 101 ALA A O 1
ATOM 849 N N . LYS A 1 102 ? 2.886 -10.850 3.877 1.00 97.94 102 LYS A N 1
ATOM 850 C CA . LYS A 1 102 ? 3.112 -12.139 4.555 1.00 97.94 102 LYS A CA 1
ATOM 851 C C . LYS A 1 102 ? 2.869 -12.059 6.061 1.00 97.94 102 LYS A C 1
ATOM 853 O O . LYS A 1 102 ? 2.279 -12.971 6.631 1.00 97.94 102 LYS A O 1
ATOM 858 N N . LYS A 1 103 ? 3.329 -10.983 6.709 1.00 97.94 103 LYS A N 1
ATOM 859 C CA . LYS A 1 103 ? 3.198 -10.792 8.161 1.00 97.94 103 LYS A CA 1
ATOM 860 C C . LYS A 1 103 ? 1.751 -10.547 8.599 1.00 97.94 103 LYS A C 1
ATOM 862 O O . LYS A 1 103 ? 1.367 -10.987 9.677 1.00 97.94 103 LYS A O 1
ATOM 867 N N . SER A 1 104 ? 0.976 -9.819 7.797 1.00 97.75 104 SER A N 1
ATOM 868 C CA . SER A 1 104 ? -0.391 -9.393 8.141 1.00 97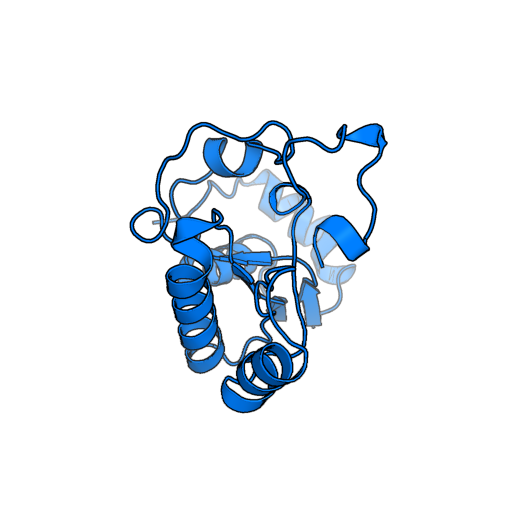.75 104 SER A CA 1
ATOM 869 C C . SER A 1 104 ? -1.496 -10.264 7.549 1.00 97.75 104 SER A C 1
ATOM 871 O O . SER A 1 104 ? -2.608 -10.256 8.067 1.00 97.75 104 SER A O 1
ATOM 873 N N . GLY A 1 105 ? -1.218 -10.981 6.459 1.00 97.69 105 GLY A N 1
ATOM 874 C CA . GLY A 1 105 ? -2.234 -11.619 5.623 1.00 97.69 105 GLY A CA 1
ATOM 875 C C . GLY A 1 105 ? -2.986 -10.649 4.702 1.00 97.69 105 GLY A C 1
ATOM 876 O O . GLY A 1 105 ? -3.936 -11.067 4.041 1.00 97.69 105 GLY A O 1
ATOM 877 N N . PHE A 1 106 ? -2.600 -9.369 4.642 1.00 98.44 106 PHE A N 1
ATOM 878 C CA . PHE A 1 106 ? -3.261 -8.389 3.782 1.00 98.44 106 PHE A CA 1
ATOM 879 C C . PHE A 1 106 ? -2.955 -8.621 2.296 1.00 98.44 106 PHE A C 1
ATOM 881 O O . PHE A 1 106 ? -1.823 -8.971 1.948 1.00 98.44 106 PHE A O 1
ATOM 888 N N . PRO A 1 107 ? -3.935 -8.400 1.397 1.00 98.50 107 PRO A N 1
ATOM 889 C CA . PRO A 1 107 ? -3.691 -8.461 -0.036 1.00 98.50 107 PRO A CA 1
ATOM 890 C C . PRO A 1 107 ? -2.764 -7.320 -0.469 1.00 98.50 107 PRO A C 1
ATOM 892 O O . PRO A 1 107 ? -2.853 -6.201 0.037 1.00 98.50 107 PRO A O 1
ATOM 895 N N . ALA A 1 108 ? -1.898 -7.591 -1.446 1.00 98.50 108 ALA A N 1
ATOM 896 C CA . ALA A 1 108 ? -0.923 -6.621 -1.928 1.00 98.50 108 ALA A CA 1
ATOM 897 C C . ALA A 1 108 ? -0.869 -6.521 -3.455 1.00 98.50 108 ALA A C 1
ATOM 899 O O . ALA A 1 108 ? -1.018 -7.526 -4.154 1.00 98.50 108 ALA A O 1
ATOM 900 N N . LEU A 1 109 ? -0.589 -5.320 -3.969 1.00 98.50 109 LEU A N 1
ATOM 901 C CA . LEU A 1 109 ? -0.283 -5.105 -5.386 1.00 98.50 109 LEU A CA 1
ATOM 902 C C . LEU A 1 109 ? 1.225 -4.974 -5.604 1.00 98.50 109 LEU A C 1
ATOM 904 O O . LEU A 1 109 ? 1.922 -4.279 -4.862 1.00 98.50 109 LEU A O 1
ATOM 908 N N . TYR A 1 110 ? 1.705 -5.600 -6.673 1.00 97.94 110 TYR A N 1
ATOM 909 C CA . TYR A 1 110 ? 3.068 -5.439 -7.158 1.00 97.94 110 TYR A CA 1
ATOM 910 C C . TYR A 1 110 ? 3.209 -4.103 -7.889 1.00 97.94 110 TYR A C 1
ATOM 912 O O . TYR A 1 110 ? 2.460 -3.830 -8.828 1.00 97.94 110 TYR A O 1
ATOM 920 N N . TYR A 1 111 ? 4.172 -3.266 -7.505 1.00 96.81 111 TYR A N 1
ATOM 921 C CA . TYR A 1 111 ? 4.456 -2.047 -8.257 1.00 96.81 111 TYR A CA 1
ATOM 922 C C . TYR A 1 111 ? 5.231 -2.402 -9.534 1.00 96.81 111 TYR A C 1
ATOM 924 O O . TYR A 1 111 ? 6.431 -2.684 -9.475 1.00 96.81 111 TYR A O 1
ATOM 932 N N . ALA A 1 112 ? 4.533 -2.413 -10.667 1.00 95.31 112 ALA A N 1
ATOM 933 C CA . ALA A 1 112 ? 5.044 -2.830 -11.965 1.00 95.31 112 ALA A CA 1
ATOM 934 C C . ALA A 1 112 ? 5.802 -1.706 -12.677 1.00 95.31 112 ALA A C 1
ATOM 936 O O . ALA A 1 112 ? 5.587 -0.519 -12.421 1.00 95.31 112 ALA A O 1
ATOM 937 N N . ARG A 1 113 ? 6.700 -2.099 -13.581 1.00 93.25 113 ARG A N 1
ATOM 938 C CA . ARG A 1 113 ? 7.424 -1.210 -14.487 1.00 93.25 113 ARG A CA 1
ATOM 939 C C . ARG A 1 113 ? 7.051 -1.529 -15.939 1.00 93.25 113 ARG A C 1
ATOM 941 O O . ARG A 1 113 ? 7.042 -2.715 -16.271 1.00 93.25 113 ARG A O 1
ATOM 948 N N . PRO A 1 114 ? 6.863 -0.514 -16.804 1.00 92.81 114 PRO A N 1
ATOM 949 C CA . PRO A 1 114 ? 6.478 -0.725 -18.203 1.00 92.81 114 PRO A CA 1
ATOM 950 C C . PRO A 1 114 ? 7.545 -1.475 -19.014 1.00 92.81 114 PRO A C 1
ATOM 952 O O . PRO A 1 114 ? 7.267 -2.024 -20.072 1.00 92.81 114 PRO A O 1
ATOM 955 N N . GLU A 1 115 ? 8.790 -1.522 -18.529 1.00 92.50 115 GLU A N 1
ATOM 956 C CA . GLU A 1 115 ? 9.872 -2.244 -19.200 1.00 92.50 115 GLU A CA 1
ATOM 957 C C . GLU A 1 115 ? 9.873 -3.760 -18.921 1.00 92.50 115 GLU A C 1
ATOM 959 O O . GLU A 1 115 ? 10.687 -4.480 -19.499 1.00 92.50 115 GLU A O 1
ATOM 964 N N . GLN A 1 116 ? 9.017 -4.257 -18.018 1.00 93.94 116 GLN A N 1
ATOM 965 C CA . GLN A 1 116 ? 8.956 -5.684 -17.693 1.00 93.94 116 GLN A CA 1
ATOM 966 C C . GLN A 1 116 ? 8.264 -6.478 -18.797 1.00 93.94 116 GLN A C 1
ATOM 968 O O . GLN A 1 116 ? 7.208 -6.107 -19.304 1.00 93.94 116 GLN A O 1
ATOM 973 N N . THR A 1 117 ? 8.827 -7.637 -19.122 1.00 95.75 117 THR A N 1
ATOM 974 C CA . THR A 1 117 ? 8.152 -8.611 -19.982 1.00 95.75 117 THR A CA 1
ATOM 975 C C . THR A 1 117 ? 6.972 -9.257 -19.251 1.00 95.75 117 THR A C 1
ATOM 977 O O . THR A 1 117 ? 6.955 -9.352 -18.021 1.00 95.75 117 THR A O 1
ATOM 980 N N . ALA A 1 118 ? 6.011 -9.795 -20.007 1.00 94.44 118 ALA A N 1
ATOM 981 C CA . ALA A 1 118 ? 4.875 -10.524 -19.436 1.00 94.44 118 ALA A CA 1
ATOM 982 C C . ALA A 1 118 ? 5.316 -11.689 -18.526 1.00 94.44 118 ALA A C 1
ATOM 984 O O . ALA A 1 118 ? 4.759 -11.871 -17.448 1.00 94.44 118 ALA A O 1
ATOM 985 N N . ALA A 1 119 ? 6.357 -12.432 -18.920 1.00 97.31 119 ALA A N 1
ATOM 986 C CA . ALA A 1 119 ? 6.884 -13.554 -18.142 1.00 97.31 119 ALA A CA 1
ATOM 987 C C . ALA A 1 119 ? 7.568 -13.105 -16.840 1.00 97.31 119 ALA A C 1
ATOM 989 O O . ALA A 1 119 ? 7.488 -13.788 -15.819 1.00 97.31 119 ALA A O 1
ATOM 990 N N . GLU A 1 120 ? 8.249 -11.955 -16.852 1.00 96.31 120 GLU A N 1
ATOM 991 C CA . GLU A 1 120 ? 8.788 -11.374 -15.623 1.00 96.31 120 GLU A CA 1
ATOM 992 C C . GLU A 1 120 ? 7.671 -10.930 -14.693 1.00 96.31 120 GLU A C 1
ATOM 994 O O . GLU A 1 120 ? 7.709 -11.269 -13.515 1.00 96.31 120 GLU A O 1
ATOM 999 N N . LEU A 1 121 ? 6.672 -10.225 -15.219 1.00 95.69 121 LEU A N 1
ATOM 1000 C CA . LEU A 1 121 ? 5.552 -9.739 -14.427 1.00 95.69 121 LEU A CA 1
ATOM 1001 C C . LEU A 1 121 ? 4.758 -10.890 -13.792 1.00 95.69 121 LEU A C 1
ATOM 1003 O O . LEU A 1 121 ? 4.481 -10.853 -12.596 1.00 95.69 121 LEU A O 1
ATOM 1007 N N . GLU A 1 122 ? 4.451 -11.938 -14.560 1.00 96.44 122 GLU A N 1
ATOM 1008 C CA . GLU A 1 122 ? 3.755 -13.129 -14.063 1.00 96.44 122 GLU A CA 1
ATOM 1009 C C . GLU A 1 122 ? 4.537 -13.815 -12.937 1.00 96.44 122 GLU A C 1
ATOM 1011 O O . GLU A 1 122 ? 3.971 -14.117 -11.883 1.00 96.44 122 GLU A O 1
ATOM 1016 N N . ARG A 1 123 ? 5.851 -13.999 -13.117 1.00 96.94 123 ARG A N 1
ATOM 1017 C CA . ARG A 1 123 ? 6.717 -14.581 -12.085 1.00 96.94 123 ARG A CA 1
ATOM 1018 C C . ARG A 1 123 ? 6.724 -13.734 -10.815 1.00 96.94 123 ARG A C 1
ATOM 1020 O O . ARG A 1 123 ? 6.657 -14.298 -9.725 1.00 96.94 123 ARG A O 1
ATOM 1027 N N . GLU A 1 124 ? 6.805 -12.409 -10.939 1.00 95.81 124 GLU A N 1
ATOM 1028 C CA . GLU A 1 124 ? 6.786 -11.522 -9.775 1.00 95.81 124 GLU A CA 1
ATOM 1029 C C . GLU A 1 124 ? 5.447 -11.586 -9.038 1.00 95.81 124 GLU A C 1
ATOM 1031 O O . GLU A 1 124 ? 5.453 -11.667 -7.814 1.00 95.81 124 GLU A O 1
ATOM 1036 N N . ILE A 1 125 ? 4.316 -11.604 -9.747 1.00 96.00 125 ILE A N 1
ATOM 1037 C CA . ILE A 1 125 ? 2.982 -11.636 -9.131 1.00 96.00 125 ILE A CA 1
ATOM 1038 C C . ILE A 1 125 ? 2.719 -12.993 -8.473 1.00 96.00 125 ILE A C 1
ATOM 1040 O O . ILE A 1 125 ? 2.512 -13.064 -7.259 1.00 96.00 125 ILE A O 1
ATOM 1044 N N . LEU A 1 126 ? 2.758 -14.071 -9.262 1.00 95.69 126 LEU A N 1
ATOM 1045 C CA . LEU A 1 126 ? 2.380 -15.412 -8.809 1.00 95.69 126 LEU A CA 1
ATOM 1046 C C . LEU A 1 126 ? 3.408 -15.992 -7.834 1.00 95.69 126 LEU A C 1
ATOM 1048 O O . LEU A 1 126 ? 3.036 -16.635 -6.855 1.00 95.69 126 LEU A O 1
ATOM 1052 N N . GLY A 1 127 ? 4.699 -15.740 -8.073 1.00 94.06 127 GLY A N 1
ATOM 1053 C CA . GLY A 1 127 ? 5.786 -16.259 -7.242 1.00 94.06 127 GLY A CA 1
ATOM 1054 C C . GLY A 1 127 ? 5.897 -15.591 -5.871 1.00 94.06 127 GLY A C 1
ATOM 1055 O O . GLY A 1 127 ? 6.440 -16.194 -4.947 1.00 94.06 127 GLY A O 1
ATOM 1056 N N . ASN A 1 128 ? 5.372 -14.371 -5.717 1.00 95.25 128 ASN A N 1
ATOM 1057 C CA . ASN A 1 128 ? 5.461 -13.610 -4.467 1.00 95.25 128 ASN A CA 1
ATOM 1058 C C . ASN A 1 128 ? 4.108 -13.366 -3.779 1.00 95.25 128 ASN A C 1
ATOM 1060 O O . ASN A 1 128 ? 4.083 -12.716 -2.734 1.00 95.25 128 ASN A O 1
ATOM 1064 N N . GLY A 1 129 ? 3.004 -13.892 -4.320 1.00 95.56 129 GLY A N 1
ATOM 1065 C CA . GLY A 1 129 ? 1.680 -13.815 -3.695 1.00 95.56 129 GLY A CA 1
ATOM 1066 C C . GLY A 1 129 ? 0.988 -12.453 -3.811 1.00 95.56 129 GLY A C 1
ATOM 1067 O O . GLY A 1 129 ? 0.113 -12.149 -3.001 1.00 95.56 129 GLY A O 1
ATOM 1068 N N . TYR A 1 130 ? 1.358 -11.625 -4.791 1.00 98.06 130 TYR A N 1
ATOM 1069 C CA . TYR A 1 130 ? 0.603 -10.404 -5.087 1.00 98.06 130 TYR A CA 1
ATOM 1070 C C . TYR A 1 130 ? -0.720 -10.750 -5.781 1.00 98.06 130 TYR A C 1
ATOM 1072 O O . TYR A 1 130 ? -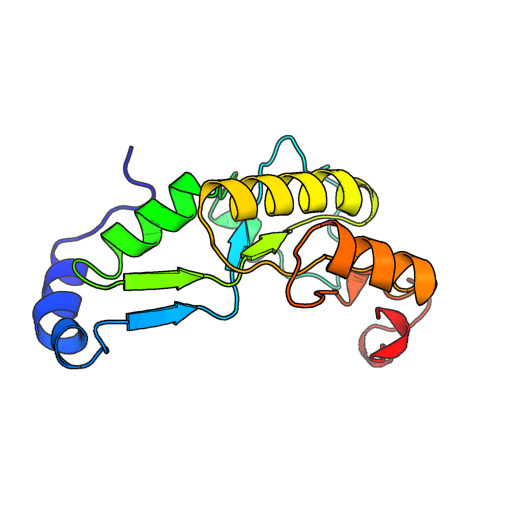0.801 -11.708 -6.547 1.00 98.06 130 TYR A O 1
ATOM 1080 N N . VAL A 1 131 ? -1.756 -9.939 -5.554 1.00 97.38 131 VAL A N 1
ATOM 1081 C CA . VAL A 1 131 ? -3.099 -10.147 -6.136 1.00 97.38 131 VAL A CA 1
ATOM 1082 C C . VAL A 1 131 ? -3.362 -9.289 -7.377 1.00 97.38 131 VAL A C 1
ATOM 1084 O O . VAL A 1 131 ? -4.447 -9.328 -7.950 1.00 97.38 131 VAL A O 1
ATOM 1087 N N . GLY A 1 132 ? -2.379 -8.491 -7.793 1.00 96.56 132 GLY A N 1
ATOM 1088 C CA . GLY A 1 132 ? -2.478 -7.604 -8.944 1.00 96.56 132 GLY A CA 1
ATOM 1089 C C . GLY A 1 132 ? -1.291 -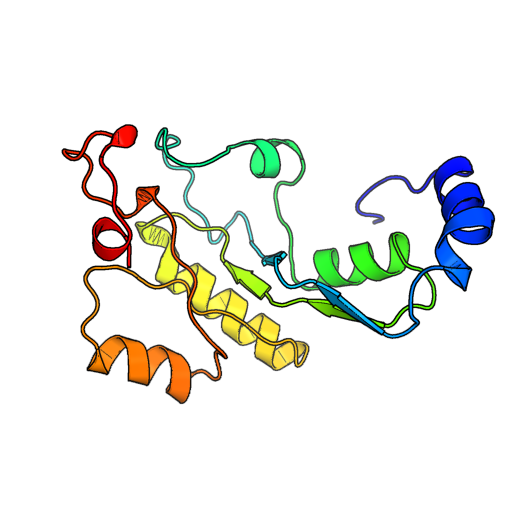6.653 -9.038 1.00 96.56 132 GLY A C 1
ATOM 1090 O O . GLY A 1 132 ? -0.272 -6.845 -8.371 1.00 96.56 132 GLY A O 1
ATOM 1091 N N . ILE A 1 133 ? -1.441 -5.612 -9.857 1.00 96.06 133 ILE A N 1
ATOM 1092 C CA . ILE A 1 133 ? -0.383 -4.641 -10.141 1.00 96.06 133 ILE A CA 1
ATOM 1093 C C . ILE A 1 133 ? -0.808 -3.208 -9.843 1.00 96.06 133 ILE A C 1
ATOM 1095 O O . ILE A 1 133 ? -1.981 -2.845 -9.929 1.00 96.06 133 ILE A O 1
ATOM 1099 N N . LYS A 1 134 ? 0.181 -2.375 -9.545 1.00 95.31 134 LYS A N 1
ATOM 1100 C CA . LYS A 1 134 ? 0.070 -0.926 -9.440 1.00 95.31 134 LYS A CA 1
ATOM 1101 C C . LYS A 1 134 ? 1.150 -0.291 -10.307 1.00 95.31 134 LYS A C 1
ATOM 1103 O O . LYS A 1 134 ? 2.276 -0.766 -10.326 1.00 95.31 134 LYS A O 1
ATOM 1108 N N . SER A 1 135 ? 0.822 0.805 -10.977 1.00 93.19 135 SER A N 1
ATOM 1109 C CA . SER A 1 135 ? 1.803 1.659 -11.646 1.00 93.19 135 SER A CA 1
ATOM 1110 C C . SER A 1 135 ? 1.453 3.142 -11.460 1.00 93.19 135 SER A C 1
ATOM 1112 O O . SER A 1 135 ? 0.376 3.469 -10.942 1.00 93.19 135 SER A O 1
ATOM 1114 N N . TYR A 1 136 ? 2.373 4.030 -11.844 1.00 90.56 136 TYR A N 1
ATOM 1115 C CA . TYR A 1 136 ? 2.230 5.485 -11.802 1.00 90.56 136 TYR A CA 1
ATOM 1116 C C . TYR A 1 136 ? 2.721 6.154 -13.085 1.00 90.56 136 TYR A C 1
ATOM 1118 O O . TYR A 1 136 ? 3.670 5.711 -13.723 1.00 90.56 136 TYR A O 1
ATOM 1126 N N . LEU A 1 137 ? 2.108 7.299 -13.388 1.00 90.19 137 LEU A N 1
ATOM 1127 C CA . LEU A 1 137 ? 2.385 8.138 -14.558 1.00 90.19 137 LEU A CA 1
ATOM 1128 C C . LEU A 1 137 ? 3.841 8.614 -14.662 1.00 90.19 137 LEU A C 1
ATOM 1130 O O . LEU A 1 137 ? 4.311 8.930 -15.752 1.00 90.19 137 LEU A O 1
ATOM 1134 N N . ASP A 1 138 ? 4.571 8.685 -13.550 1.00 88.38 138 ASP A N 1
ATOM 1135 C CA . ASP A 1 138 ? 5.982 9.074 -13.547 1.00 88.38 138 ASP A CA 1
ATOM 1136 C C . ASP A 1 138 ? 6.910 7.993 -14.119 1.00 88.38 138 ASP A C 1
ATOM 1138 O O . ASP A 1 138 ? 8.080 8.269 -14.382 1.00 88.38 138 ASP A O 1
ATOM 1142 N N . LEU A 1 139 ? 6.395 6.780 -14.352 1.00 91.56 139 LEU A N 1
ATOM 1143 C CA . LEU A 1 139 ? 7.108 5.770 -15.120 1.00 91.56 139 LEU A CA 1
ATOM 1144 C C . LEU A 1 139 ? 7.039 6.016 -16.629 1.00 91.56 139 LEU A C 1
ATOM 1146 O O . LEU A 1 139 ? 7.908 5.509 -17.335 1.00 91.56 139 LEU A O 1
ATOM 1150 N N . ALA A 1 140 ? 6.097 6.823 -17.124 1.00 92.56 140 ALA A N 1
ATOM 1151 C CA . ALA A 1 140 ? 6.063 7.163 -18.539 1.00 92.56 140 ALA A CA 1
ATOM 1152 C C . ALA A 1 140 ? 7.341 7.906 -18.965 1.00 92.56 140 ALA A C 1
ATOM 1154 O O . ALA A 1 140 ? 7.857 8.725 -18.194 1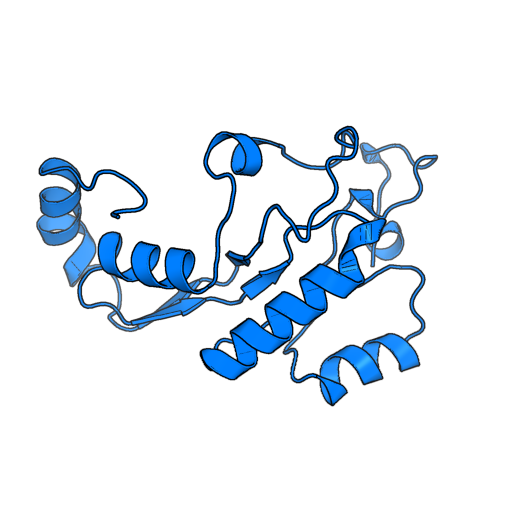.00 92.56 140 ALA A O 1
ATOM 1155 N N . PRO A 1 141 ? 7.852 7.686 -20.192 1.00 91.06 141 PRO A N 1
ATOM 1156 C CA . PRO A 1 141 ? 9.012 8.410 -20.688 1.00 91.06 141 PRO A CA 1
ATOM 1157 C C . PRO A 1 141 ? 8.866 9.932 -20.542 1.00 91.06 141 PRO A C 1
ATOM 1159 O O . PRO A 1 141 ? 7.810 10.516 -20.799 1.00 91.06 141 PRO A O 1
ATOM 1162 N N . MET A 1 142 ? 9.944 10.600 -20.126 1.00 88.81 142 MET A N 1
ATOM 1163 C CA . MET A 1 142 ? 9.921 12.042 -19.837 1.00 88.81 142 MET A CA 1
ATOM 1164 C C . MET A 1 142 ? 9.656 12.910 -21.073 1.00 88.81 142 MET A C 1
ATOM 1166 O O . MET A 1 142 ? 9.213 14.044 -20.927 1.00 88.81 142 MET A O 1
ATOM 1170 N N . TYR A 1 143 ? 9.914 12.387 -22.276 1.00 91.81 143 TYR A N 1
ATOM 1171 C CA . TYR A 1 143 ? 9.681 13.108 -23.528 1.00 91.81 143 TYR A CA 1
ATOM 1172 C C . TYR A 1 143 ? 8.194 13.203 -23.908 1.00 91.81 143 TYR A C 1
ATOM 1174 O O . TYR A 1 143 ? 7.850 14.046 -24.730 1.00 91.81 143 TYR A O 1
ATOM 1182 N N . ILE A 1 144 ? 7.323 12.361 -23.339 1.00 92.31 144 ILE A N 1
ATOM 1183 C CA . ILE A 1 144 ? 5.876 12.396 -23.598 1.00 92.31 144 ILE A CA 1
ATOM 1184 C C . ILE A 1 144 ? 5.269 13.509 -22.739 1.00 92.31 144 ILE A C 1
ATOM 1186 O O . ILE A 1 144 ? 5.442 13.453 -21.524 1.00 92.31 144 ILE A O 1
ATOM 1190 N N . PRO A 1 145 ? 4.578 14.518 -23.289 1.00 91.31 145 PRO A N 1
ATOM 1191 C CA . PRO A 1 145 ? 3.896 15.528 -22.479 1.00 91.31 145 PRO A CA 1
ATOM 1192 C C . PRO A 1 145 ? 2.889 14.901 -21.504 1.00 91.31 145 PRO A C 1
ATOM 1194 O O . PRO A 1 145 ? 2.254 13.905 -21.824 1.00 91.31 145 PRO A O 1
ATOM 1197 N N . GLU A 1 146 ? 2.699 15.486 -20.316 1.00 89.06 146 GLU A N 1
ATOM 1198 C CA . GLU A 1 146 ? 1.813 14.912 -19.283 1.00 89.06 146 GLU A CA 1
ATOM 1199 C C . GLU A 1 146 ? 0.380 14.677 -19.788 1.00 89.06 146 GLU A C 1
ATOM 1201 O O . GLU A 1 146 ? -0.195 13.622 -19.537 1.00 89.06 146 GLU A O 1
ATOM 1206 N N . ALA A 1 147 ? -0.159 15.616 -20.570 1.00 91.44 147 ALA A N 1
ATOM 1207 C CA . ALA A 1 147 ? -1.490 15.512 -21.170 1.00 91.44 147 ALA A CA 1
ATOM 1208 C C . ALA A 1 147 ? -1.598 14.451 -22.286 1.00 91.44 147 ALA A C 1
ATOM 1210 O O . ALA A 1 147 ? -2.700 14.159 -22.745 1.00 91.44 147 ALA A O 1
ATOM 1211 N N . GLU A 1 148 ? -0.473 13.890 -22.735 1.00 94.88 148 GLU A N 1
ATOM 1212 C CA . GLU A 1 148 ? -0.404 12.891 -23.804 1.00 94.88 148 GLU A CA 1
ATOM 1213 C C . GLU A 1 148 ? -0.085 11.481 -23.288 1.00 94.88 148 GLU A C 1
ATOM 1215 O O . GLU A 1 148 ? -0.122 10.537 -24.078 1.00 94.88 148 GLU A O 1
ATOM 1220 N N . VAL A 1 149 ? 0.186 11.318 -21.985 1.00 93.44 149 VAL A N 1
ATOM 1221 C CA . VAL A 1 149 ? 0.465 10.013 -21.368 1.00 93.44 149 VAL A CA 1
ATOM 1222 C C . VAL A 1 149 ? -0.759 9.098 -21.467 1.00 93.44 149 VAL A C 1
ATOM 1224 O O . VAL A 1 149 ? -1.874 9.456 -21.083 1.00 93.44 149 VAL A O 1
ATOM 1227 N N . ARG A 1 150 ? -0.537 7.877 -21.949 1.00 94.62 150 ARG A N 1
ATOM 1228 C CA . ARG A 1 150 ? -1.521 6.801 -22.106 1.00 94.62 150 ARG A CA 1
ATOM 1229 C C . ARG A 1 150 ? -1.172 5.632 -21.195 1.00 94.62 150 ARG A C 1
ATOM 1231 O O . ARG A 1 150 ? -0.055 5.514 -20.710 1.00 94.62 150 ARG A O 1
ATOM 1238 N N . ILE A 1 151 ? -2.131 4.727 -20.999 1.00 91.81 151 ILE A N 1
ATOM 1239 C CA . ILE A 1 151 ? -1.990 3.564 -20.104 1.00 91.81 151 ILE A CA 1
ATOM 1240 C C . ILE A 1 151 ? -0.720 2.754 -20.414 1.00 91.81 151 ILE A C 1
ATOM 1242 O O . ILE A 1 151 ? 0.038 2.460 -19.499 1.00 91.81 151 ILE A O 1
ATOM 1246 N N . PHE A 1 152 ? -0.442 2.471 -21.689 1.00 91.25 152 PHE A N 1
ATOM 1247 C CA . PHE A 1 152 ? 0.731 1.688 -22.107 1.00 91.25 152 PHE A CA 1
ATOM 1248 C C . PHE A 1 152 ? 2.075 2.407 -21.948 1.00 91.25 152 PHE A C 1
ATOM 1250 O O . PHE A 1 152 ? 3.115 1.781 -22.108 1.00 91.25 152 PHE A O 1
ATOM 1257 N N . ASP A 1 153 ? 2.085 3.709 -21.656 1.00 92.69 153 ASP A N 1
ATOM 1258 C CA . ASP A 1 153 ? 3.348 4.417 -21.434 1.00 92.69 153 ASP A CA 1
ATOM 1259 C C . ASP A 1 153 ? 3.910 4.123 -20.039 1.00 92.69 153 ASP A C 1
ATOM 1261 O O . ASP A 1 153 ? 5.108 4.280 -19.811 1.00 92.69 153 ASP A O 1
ATOM 1265 N N . PHE A 1 154 ? 3.057 3.715 -19.094 1.00 92.00 154 PHE A N 1
ATOM 1266 C CA . PHE A 1 154 ? 3.448 3.460 -17.710 1.00 92.00 154 PHE A CA 1
ATOM 1267 C C . PHE A 1 154 ? 3.047 2.080 -17.177 1.00 92.00 154 PHE A C 1
ATOM 1269 O O . PHE A 1 154 ? 3.474 1.740 -16.076 1.00 92.00 154 PHE A O 1
ATOM 1276 N N . PHE A 1 155 ? 2.280 1.280 -17.920 1.00 89.56 155 PHE A N 1
ATOM 1277 C CA . PHE A 1 155 ? 2.003 -0.128 -17.614 1.00 89.56 155 PHE A CA 1
ATOM 1278 C C . PHE A 1 155 ? 2.780 -1.082 -18.508 1.00 89.56 155 PHE A C 1
ATOM 1280 O O . PHE A 1 155 ? 2.958 -0.750 -19.698 1.00 89.56 155 PHE A O 1
#

Foldseek 3Di:
DQLDDDDPVLVCCCVPPNQVVDDQEEEAADDEFDALVLADPDPDDPQDDCVVVVRDSGCHLVNVVSVCCRNHPNHHYAYAYEYDYDPVSLVVRQVRQLVSCVVPVGAYARADALPDDPVRVCCSCVVSVHPYHDWTQVSADPPQPSVRDDPSRID